Protein AF-A0A330LXQ1-F1 (afdb_monomer_lite)

Radius of gyration: 10.51 Å; chains: 1; bounding box: 20×17×32 Å

pLDDT: mean 86.41, std 8.28, range [56.59, 92.69]

Sequence (45 aa):
MQGCNLSHSDLNGLDPRKVDLDGVKICAWQQEQLLEQLGLIILRD

Structure (mmCIF, N/CA/C/O backbone):
data_AF-A0A330LXQ1-F1
#
_entry.id   AF-A0A330LXQ1-F1
#
loop_
_atom_site.group_PDB
_atom_site.id
_atom_site.type_symbol
_atom_site.label_atom_id
_atom_site.label_alt_id
_atom_site.label_comp_id
_atom_site.label_asym_id
_atom_site.label_entity_id
_atom_site.label_seq_id
_atom_site.pdbx_PDB_ins_code
_atom_site.Cartn_x
_atom_site.Cartn_y
_atom_site.Cartn_z
_atom_site.occupancy
_atom_site.B_iso_or_equiv
_atom_site.auth_seq_id
_atom_site.auth_comp_id
_atom_site.auth_asym_id
_atom_site.auth_atom_id
_atom_site.pdbx_PDB_model_num
ATOM 1 N N . MET A 1 1 ? 1.580 4.903 -12.606 1.00 58.88 1 MET A N 1
ATOM 2 C CA . MET A 1 1 ? 2.938 4.306 -12.630 1.00 58.88 1 MET A CA 1
ATOM 3 C C . MET A 1 1 ? 2.782 2.798 -12.481 1.00 58.88 1 MET A C 1
ATOM 5 O O . MET A 1 1 ? 3.023 2.267 -11.408 1.00 58.88 1 MET A O 1
ATOM 9 N N . GLN A 1 2 ? 2.304 2.114 -13.521 1.00 56.59 2 GLN A N 1
ATOM 10 C CA . GLN A 1 2 ? 1.864 0.722 -13.378 1.00 56.59 2 GLN A CA 1
ATOM 11 C C . GLN A 1 2 ? 3.053 -0.226 -13.185 1.00 56.59 2 GLN A C 1
ATOM 13 O O . GLN A 1 2 ? 4.069 -0.099 -13.870 1.00 56.59 2 GLN A O 1
ATOM 18 N N . GLY A 1 3 ? 2.939 -1.149 -12.226 1.00 63.81 3 GLY A N 1
ATOM 19 C CA . GLY A 1 3 ? 3.950 -2.185 -11.973 1.00 63.81 3 GLY A CA 1
ATOM 20 C C . GLY A 1 3 ? 5.278 -1.699 -11.375 1.00 63.81 3 GLY A C 1
ATOM 21 O O . GLY A 1 3 ? 6.256 -2.449 -11.377 1.00 63.81 3 GLY A O 1
ATOM 22 N N . CYS A 1 4 ? 5.347 -0.459 -10.878 1.00 78.81 4 CYS A N 1
ATOM 23 C CA . CYS A 1 4 ? 6.574 0.092 -10.304 1.00 78.81 4 CYS A CA 1
ATOM 24 C C . CYS A 1 4 ? 6.749 -0.324 -8.835 1.00 78.81 4 CYS A C 1
ATOM 26 O O . CYS A 1 4 ? 5.782 -0.442 -8.081 1.00 78.81 4 CYS A O 1
ATOM 28 N N . ASN A 1 5 ? 7.994 -0.529 -8.409 1.00 85.31 5 ASN A N 1
ATOM 29 C CA . ASN A 1 5 ? 8.305 -0.784 -7.010 1.00 85.31 5 ASN A CA 1
ATOM 30 C C . ASN A 1 5 ? 8.640 0.537 -6.307 1.00 85.31 5 ASN A C 1
ATOM 32 O O . ASN A 1 5 ? 9.691 1.114 -6.570 1.00 85.31 5 ASN A O 1
ATOM 36 N N . LEU A 1 6 ? 7.754 0.992 -5.421 1.00 86.56 6 LEU A N 1
ATOM 37 C CA . LEU A 1 6 ? 7.957 2.174 -4.581 1.00 86.56 6 LEU A CA 1
ATOM 38 C C . LEU A 1 6 ? 8.341 1.802 -3.143 1.00 86.56 6 LEU A C 1
ATOM 40 O O . LEU A 1 6 ? 8.341 2.666 -2.266 1.00 86.56 6 LEU A O 1
ATOM 44 N N . SER A 1 7 ? 8.674 0.535 -2.872 1.00 88.19 7 SER A N 1
ATOM 45 C CA . SER A 1 7 ? 9.170 0.107 -1.564 1.00 88.19 7 SER A CA 1
ATO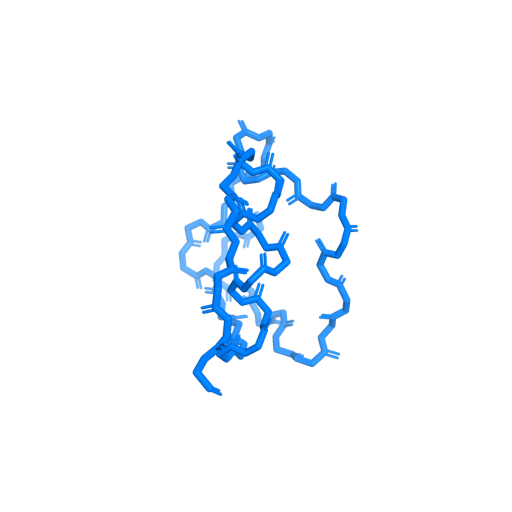M 46 C C . SER A 1 7 ? 10.315 1.000 -1.079 1.00 88.19 7 SER A C 1
ATOM 48 O O . SER A 1 7 ? 11.201 1.366 -1.849 1.00 88.19 7 SER A O 1
ATOM 50 N N . HIS A 1 8 ? 10.297 1.333 0.214 1.00 89.06 8 HIS A N 1
ATOM 51 C CA . HIS A 1 8 ? 11.287 2.195 0.881 1.00 89.06 8 HIS A CA 1
ATOM 52 C C . HIS A 1 8 ? 11.338 3.659 0.403 1.00 89.06 8 HIS A C 1
ATOM 54 O O . HIS A 1 8 ? 12.243 4.390 0.800 1.00 89.06 8 HIS A O 1
ATOM 60 N N . SER A 1 9 ? 10.375 4.102 -0.408 1.00 88.81 9 SER A N 1
ATOM 61 C CA . SER A 1 9 ? 10.221 5.512 -0.786 1.00 88.81 9 SER A CA 1
ATOM 62 C C . SER A 1 9 ? 9.233 6.225 0.137 1.00 88.81 9 SER A C 1
ATOM 64 O O . SER A 1 9 ? 8.307 5.605 0.657 1.00 88.81 9 SER A O 1
ATOM 66 N N . ASP A 1 10 ? 9.393 7.531 0.327 1.00 87.88 10 ASP A N 1
ATOM 67 C CA . ASP A 1 10 ? 8.377 8.320 1.024 1.00 87.88 10 ASP A CA 1
ATOM 68 C C . ASP A 1 10 ? 7.166 8.552 0.103 1.00 87.88 10 ASP A C 1
ATOM 70 O O . ASP A 1 10 ? 7.326 9.047 -1.015 1.00 87.88 10 ASP A O 1
ATOM 74 N N . LEU A 1 11 ? 5.969 8.164 0.556 1.00 88.25 11 LEU A N 1
ATOM 75 C CA . LEU A 1 11 ? 4.701 8.364 -0.154 1.00 88.25 11 LEU A CA 1
ATOM 76 C C . LEU A 1 11 ? 3.860 9.502 0.443 1.00 88.25 11 LEU A C 1
ATO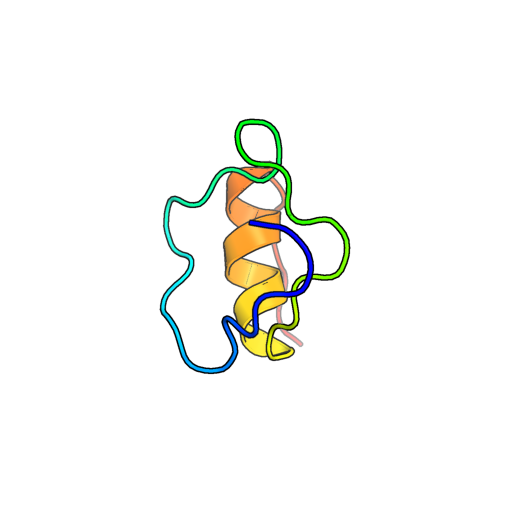M 78 O O . LEU A 1 11 ? 2.701 9.672 0.062 1.00 88.25 11 LEU A O 1
ATOM 82 N N . ASN A 1 12 ? 4.409 10.297 1.363 1.00 84.62 12 ASN A N 1
ATOM 83 C CA . ASN A 1 12 ? 3.715 11.460 1.910 1.00 84.62 12 ASN A CA 1
ATOM 84 C C . ASN A 1 12 ? 3.259 12.420 0.795 1.00 84.62 12 ASN A C 1
ATOM 86 O O . ASN A 1 12 ? 4.050 12.871 -0.033 1.00 84.62 12 ASN A O 1
ATOM 90 N N . GLY A 1 13 ? 1.962 12.742 0.776 1.00 85.38 13 GLY A N 1
ATOM 91 C CA . GLY A 1 13 ? 1.349 13.602 -0.244 1.00 85.38 13 GLY A CA 1
ATOM 92 C C . GLY A 1 13 ? 1.009 12.906 -1.570 1.00 85.38 13 GLY A C 1
ATOM 93 O O . GLY A 1 13 ? 0.457 13.549 -2.467 1.00 85.38 13 GLY A O 1
ATOM 94 N N . LEU A 1 14 ? 1.287 11.604 -1.707 1.00 87.69 14 LEU A N 1
ATOM 95 C CA . LEU A 1 14 ? 0.831 10.807 -2.844 1.00 87.69 14 LEU A CA 1
ATOM 96 C C . LEU A 1 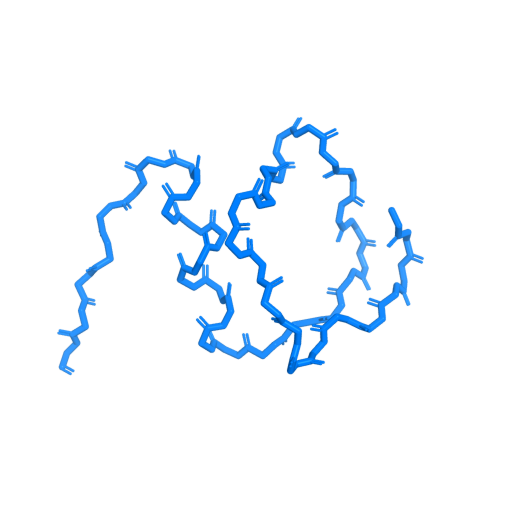14 ? -0.657 10.471 -2.674 1.00 87.69 14 LEU A C 1
ATOM 98 O O . LEU A 1 14 ? -1.022 9.595 -1.896 1.00 87.69 14 LEU A O 1
ATOM 102 N N . ASP A 1 15 ? -1.522 11.162 -3.417 1.00 89.44 15 ASP A N 1
ATOM 103 C CA . ASP A 1 15 ? -2.967 10.910 -3.389 1.00 89.44 15 ASP A CA 1
ATOM 104 C C . ASP A 1 15 ? -3.340 9.775 -4.369 1.00 89.44 15 ASP A C 1
ATOM 106 O O . ASP A 1 15 ? -3.311 9.994 -5.590 1.00 89.44 15 ASP A O 1
ATOM 110 N N . PRO A 1 16 ? -3.738 8.581 -3.880 1.00 86.56 16 PRO A N 1
ATOM 111 C CA . PRO A 1 16 ? -4.100 7.446 -4.732 1.00 86.56 16 PRO A CA 1
ATOM 112 C C . PRO A 1 16 ? -5.363 7.696 -5.574 1.00 86.56 16 PRO A C 1
ATOM 114 O O . PRO A 1 16 ? -5.645 6.938 -6.494 1.00 86.56 16 PRO A O 1
ATOM 117 N N . ARG A 1 17 ? -6.132 8.763 -5.307 1.00 89.94 17 ARG A N 1
ATOM 118 C CA . ARG A 1 17 ? -7.276 9.165 -6.149 1.00 89.94 17 ARG A CA 1
ATOM 119 C C . ARG A 1 17 ? -6.848 9.952 -7.385 1.00 89.94 17 ARG A C 1
ATOM 121 O O . ARG A 1 17 ? -7.630 10.097 -8.319 1.00 89.94 17 ARG A O 1
ATOM 128 N N . LYS A 1 18 ? -5.635 10.514 -7.369 1.00 90.44 18 LYS A N 1
ATOM 129 C CA . LYS A 1 18 ? -5.086 11.347 -8.451 1.00 90.44 18 LYS A CA 1
ATOM 130 C C . LYS A 1 18 ? -4.072 10.603 -9.311 1.00 90.44 18 LYS A C 1
ATOM 132 O O . LYS A 1 18 ? -3.794 11.041 -10.425 1.00 90.44 18 LYS A O 1
ATOM 137 N N . VAL A 1 19 ? -3.503 9.516 -8.797 1.00 87.19 19 VAL A N 1
ATOM 138 C CA . VAL A 1 19 ? -2.455 8.740 -9.461 1.00 87.19 19 VAL A CA 1
ATOM 139 C C . VAL A 1 19 ? -2.871 7.280 -9.515 1.00 87.19 19 VAL A C 1
ATOM 141 O O . VAL A 1 19 ? -3.233 6.699 -8.500 1.00 87.19 19 VAL A O 1
ATOM 144 N N . ASP A 1 20 ? -2.764 6.678 -10.697 1.00 87.50 20 ASP A N 1
ATOM 145 C CA . ASP A 1 20 ? -2.950 5.239 -10.862 1.00 87.50 20 ASP A CA 1
ATOM 146 C C . ASP A 1 20 ? -1.769 4.465 -10.242 1.00 87.50 20 ASP A C 1
ATOM 148 O O . ASP A 1 20 ? -0.617 4.574 -10.704 1.00 87.50 20 ASP A O 1
ATOM 152 N N . LEU A 1 21 ? -2.086 3.710 -9.187 1.00 86.75 21 LEU A N 1
ATOM 153 C CA . LEU A 1 21 ? -1.180 2.851 -8.422 1.00 86.75 21 LEU A CA 1
ATOM 154 C C . LEU A 1 21 ? -1.423 1.356 -8.683 1.00 86.75 21 LEU A C 1
ATOM 156 O O . LEU A 1 21 ? -0.947 0.522 -7.911 1.00 86.75 21 LEU A O 1
ATOM 160 N N . ASP A 1 22 ? -2.136 0.994 -9.753 1.00 89.62 22 ASP A N 1
ATOM 161 C CA . ASP A 1 22 ? -2.367 -0.411 -10.078 1.00 89.62 22 ASP A CA 1
ATOM 162 C C . ASP A 1 22 ? -1.044 -1.179 -10.276 1.00 89.62 22 ASP A C 1
ATOM 164 O O . ASP A 1 22 ? -0.109 -0.743 -10.963 1.00 89.62 22 ASP A O 1
ATOM 168 N N . GLY A 1 23 ? -0.934 -2.320 -9.594 1.00 88.50 23 GLY A N 1
ATOM 169 C CA . GLY A 1 23 ? 0.267 -3.159 -9.575 1.00 88.50 23 GLY A CA 1
ATOM 170 C C . GLY A 1 23 ? 1.504 -2.561 -8.882 1.00 88.50 23 GLY A C 1
ATOM 171 O O . GLY A 1 23 ? 2.579 -3.161 -8.969 1.00 88.50 23 GLY A O 1
ATOM 172 N N . VAL A 1 24 ? 1.400 -1.409 -8.208 1.00 90.94 24 VAL A N 1
ATOM 173 C CA . VAL A 1 24 ? 2.526 -0.805 -7.474 1.00 90.94 24 VAL A CA 1
ATOM 174 C C . VAL A 1 24 ? 2.839 -1.595 -6.204 1.00 90.94 24 VAL A C 1
ATOM 176 O O . VAL A 1 24 ? 1.945 -1.990 -5.456 1.00 90.94 24 VAL A O 1
ATOM 179 N N . LYS A 1 25 ? 4.131 -1.805 -5.931 1.00 92.31 25 LYS A N 1
ATOM 180 C CA . LYS A 1 25 ? 4.602 -2.462 -4.702 1.00 92.31 25 LYS A CA 1
ATOM 181 C C . LYS A 1 25 ? 5.033 -1.432 -3.663 1.00 92.31 25 LYS A C 1
ATOM 183 O O . LYS A 1 25 ? 5.780 -0.510 -3.987 1.00 92.31 25 LYS A O 1
ATOM 188 N N . ILE A 1 26 ? 4.586 -1.627 -2.424 1.00 92.38 26 ILE A N 1
ATOM 189 C CA . ILE A 1 26 ? 4.909 -0.801 -1.254 1.00 92.38 26 ILE A CA 1
ATOM 190 C C . ILE A 1 26 ? 5.187 -1.696 -0.038 1.00 92.38 26 ILE A C 1
ATOM 192 O O . ILE A 1 26 ? 4.812 -2.868 -0.011 1.00 92.38 26 ILE A O 1
ATOM 196 N N . CYS A 1 27 ? 5.852 -1.154 0.976 1.00 92.69 27 CYS A N 1
ATOM 197 C CA . CYS A 1 27 ? 6.033 -1.783 2.282 1.00 92.69 27 CYS A CA 1
ATOM 198 C C . CYS A 1 27 ? 4.818 -1.535 3.193 1.00 92.69 27 CYS A C 1
ATOM 200 O O . CYS A 1 27 ? 4.093 -0.561 3.015 1.00 92.69 27 CYS A O 1
ATOM 202 N N . ALA A 1 28 ? 4.644 -2.367 4.226 1.00 90.81 28 ALA A N 1
ATOM 203 C CA . ALA A 1 28 ? 3.504 -2.277 5.149 1.00 90.81 28 ALA A CA 1
ATOM 204 C C . ALA A 1 28 ? 3.354 -0.892 5.804 1.00 90.81 28 ALA A C 1
ATOM 206 O O . ALA A 1 28 ? 2.260 -0.348 5.851 1.00 90.81 28 ALA A O 1
ATOM 207 N N . TRP A 1 29 ? 4.456 -0.274 6.234 1.00 90.31 29 TRP A N 1
ATOM 208 C CA . TRP A 1 29 ? 4.417 1.054 6.856 1.00 90.31 29 TRP A CA 1
ATOM 209 C C . TRP A 1 29 ? 3.993 2.169 5.881 1.00 90.31 29 TRP A C 1
ATOM 211 O O . TRP A 1 29 ? 3.428 3.172 6.305 1.00 90.31 29 TRP A O 1
ATOM 221 N N . GLN A 1 30 ? 4.223 1.995 4.572 1.00 92.50 30 GLN A N 1
ATOM 222 C CA . GLN A 1 30 ? 3.817 2.963 3.543 1.00 92.50 30 GLN A CA 1
ATOM 223 C C . GLN A 1 30 ? 2.300 2.941 3.304 1.00 92.50 30 GLN A C 1
ATOM 225 O O . GLN A 1 30 ? 1.749 3.888 2.747 1.00 92.50 30 GLN A O 1
ATOM 230 N N . GLN A 1 31 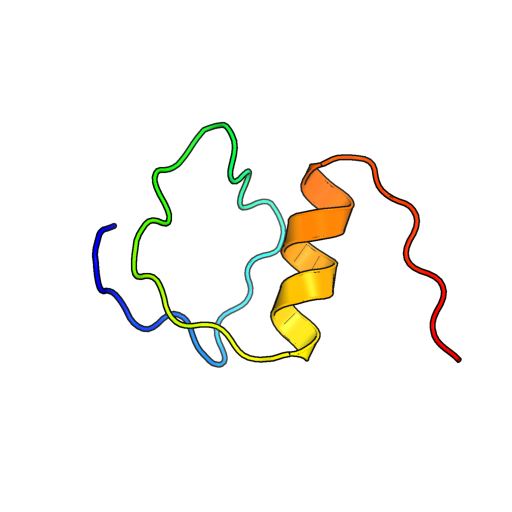? 1.609 1.880 3.736 1.00 91.19 31 GLN A N 1
ATOM 231 C CA . GLN A 1 31 ? 0.153 1.802 3.667 1.00 91.19 31 GLN A CA 1
ATOM 232 C C . GLN A 1 31 ? -0.491 2.919 4.490 1.00 91.19 31 GLN A C 1
ATOM 234 O O . GLN A 1 31 ? -1.442 3.545 4.033 1.00 91.19 31 GLN A O 1
ATOM 239 N N . GLU A 1 32 ? 0.054 3.208 5.671 1.00 92.25 32 GLU A N 1
ATOM 240 C CA . GLU A 1 32 ? -0.459 4.261 6.545 1.00 92.25 32 GLU A CA 1
ATOM 241 C C . GLU A 1 32 ? -0.387 5.632 5.863 1.00 92.25 32 GLU A C 1
ATOM 243 O O . GLU A 1 32 ? -1.384 6.349 5.838 1.00 92.25 32 GLU A O 1
ATOM 248 N N . GLN A 1 33 ? 0.731 5.934 5.193 1.00 91.25 33 GLN A N 1
ATOM 249 C CA . GLN A 1 33 ? 0.914 7.190 4.458 1.00 91.25 33 GLN A CA 1
ATOM 250 C C . GLN A 1 33 ? -0.156 7.392 3.378 1.00 91.25 33 GLN A C 1
ATOM 252 O O . GLN A 1 33 ? -0.658 8.499 3.209 1.00 91.25 33 GLN A O 1
ATOM 257 N N . LEU A 1 34 ? -0.531 6.328 2.657 1.00 91.50 34 LEU A N 1
ATOM 258 C CA . LEU A 1 34 ? -1.572 6.393 1.625 1.00 91.50 34 LEU A CA 1
ATOM 259 C C . LEU A 1 34 ? -2.977 6.522 2.223 1.00 91.50 34 LEU A C 1
ATOM 261 O O . LEU A 1 34 ? -3.805 7.269 1.701 1.00 91.50 34 LEU A O 1
ATOM 265 N N . LEU A 1 35 ? -3.260 5.796 3.307 1.00 91.62 35 LEU A N 1
ATOM 266 C CA . LEU A 1 35 ? -4.568 5.818 3.961 1.00 91.62 35 LEU A CA 1
ATOM 267 C C . LEU A 1 35 ? -4.850 7.175 4.622 1.00 91.62 35 LEU A C 1
ATOM 269 O O . LEU A 1 35 ? -5.979 7.662 4.553 1.00 91.62 35 LEU A O 1
ATOM 273 N N . GLU A 1 36 ? -3.832 7.831 5.176 1.00 91.44 36 GLU A N 1
ATOM 274 C CA . GLU A 1 36 ? -3.951 9.198 5.690 1.00 91.44 36 GLU A CA 1
ATOM 275 C C . GLU A 1 36 ? -4.373 10.190 4.593 1.00 91.44 36 GLU A C 1
ATOM 277 O O . GLU A 1 36 ? -5.233 11.0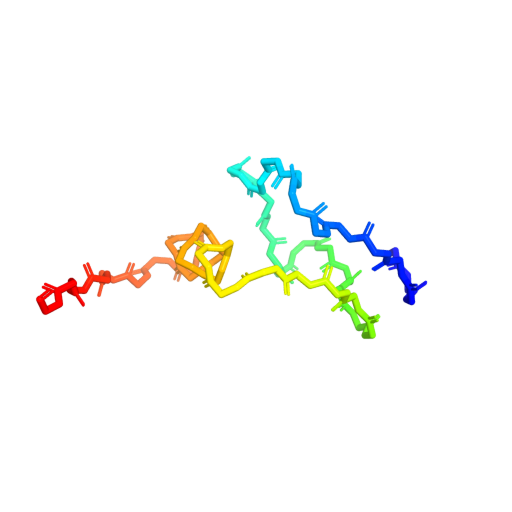40 4.831 1.00 91.44 36 GLU A O 1
ATOM 282 N N . GLN A 1 37 ? -3.866 10.051 3.357 1.00 90.06 37 GLN A N 1
ATOM 283 C CA . GLN A 1 37 ? -4.278 10.909 2.227 1.00 90.06 37 GLN A CA 1
ATOM 284 C C . GLN A 1 37 ? -5.748 10.710 1.823 1.00 90.06 37 GLN A C 1
ATOM 286 O O . GLN A 1 37 ? -6.361 11.594 1.215 1.00 90.06 37 GLN A O 1
ATOM 291 N N . LEU A 1 38 ? -6.336 9.565 2.178 1.00 90.31 38 LEU A N 1
ATOM 292 C CA . LEU A 1 38 ? -7.763 9.294 2.004 1.00 90.31 38 LEU A CA 1
ATOM 293 C C . LEU A 1 38 ? -8.625 9.894 3.128 1.00 90.31 38 LEU A C 1
ATOM 295 O O . LEU A 1 38 ? -9.850 9.830 3.043 1.00 90.31 38 LEU A O 1
ATOM 299 N N . GLY A 1 39 ? -8.010 10.510 4.143 1.00 90.62 39 GLY A N 1
ATOM 300 C CA . GLY A 1 39 ? -8.690 11.088 5.303 1.00 90.62 39 GLY A CA 1
ATOM 301 C C . GLY A 1 39 ? -9.019 10.068 6.395 1.00 90.62 39 GLY A C 1
ATOM 302 O O . GLY A 1 39 ? -9.881 10.331 7.232 1.00 90.62 39 GLY A O 1
ATOM 303 N N . LEU A 1 40 ? -8.370 8.900 6.380 1.00 91.12 40 LEU A N 1
ATOM 304 C CA . LEU A 1 40 ? -8.533 7.874 7.407 1.00 91.12 40 LEU A CA 1
ATOM 305 C C . LEU A 1 40 ? -7.633 8.180 8.609 1.00 91.12 40 LEU A C 1
ATOM 307 O O . LEU A 1 40 ? -6.489 8.598 8.448 1.00 91.12 40 LEU A O 1
ATOM 311 N N . ILE A 1 41 ? -8.144 7.933 9.816 1.00 89.31 41 ILE A N 1
ATOM 312 C CA . ILE A 1 41 ? -7.356 7.998 11.051 1.00 89.31 41 ILE A CA 1
ATOM 313 C C . ILE A 1 41 ?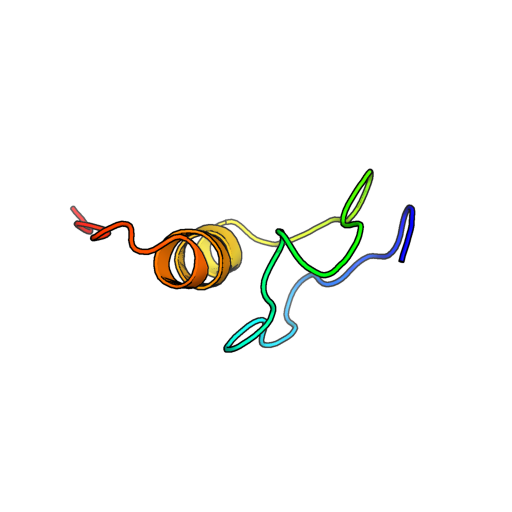 -6.813 6.597 11.324 1.00 89.31 41 ILE A C 1
ATOM 315 O O . ILE A 1 41 ? -7.586 5.669 11.566 1.00 89.31 41 ILE A O 1
ATOM 319 N N . ILE A 1 42 ? -5.491 6.448 11.275 1.00 87.31 42 ILE A N 1
ATOM 320 C CA . ILE A 1 42 ? -4.807 5.189 11.569 1.00 87.31 42 ILE A CA 1
ATOM 321 C C . ILE A 1 42 ? -4.522 5.125 13.068 1.00 87.31 42 ILE A C 1
ATOM 323 O O . ILE A 1 42 ? -3.859 5.999 13.625 1.00 87.31 42 ILE A O 1
ATOM 327 N N . LEU A 1 43 ? -5.018 4.077 13.722 1.00 86.25 43 LEU A N 1
ATOM 328 C CA . LEU A 1 43 ? -4.643 3.738 15.090 1.00 86.25 43 LEU A CA 1
ATOM 329 C C . LEU A 1 43 ? -3.584 2.642 15.010 1.00 86.25 43 LEU A C 1
ATOM 331 O O . LEU A 1 43 ? -3.815 1.609 14.383 1.00 86.25 43 LEU A O 1
ATOM 335 N N . ARG A 1 44 ? -2.415 2.893 15.599 1.00 74.88 44 ARG A N 1
ATOM 336 C CA . ARG A 1 44 ? -1.394 1.862 15.793 1.00 74.88 44 ARG A CA 1
ATOM 337 C C . ARG A 1 44 ? -1.671 1.171 17.128 1.00 74.88 44 ARG A C 1
ATOM 339 O O . ARG A 1 44 ? -1.926 1.870 18.109 1.00 74.88 44 ARG A O 1
ATOM 346 N N . ASP A 1 45 ? -1.636 -0.158 17.131 1.00 71.69 45 ASP A N 1
ATOM 347 C CA . ASP A 1 45 ? -1.625 -0.976 18.352 1.00 71.69 45 ASP A CA 1
ATOM 348 C C . ASP A 1 45 ? -0.285 -0.867 19.101 1.00 71.69 45 ASP A C 1
ATOM 350 O O . ASP A 1 45 ? 0.769 -0.723 18.429 1.00 71.69 45 ASP A O 1
#

Organism: NCBI:txid69539

Foldseek 3Di:
DELAECEPHACAPPACVVDPCHNYHYDPVNVVNHVVSVVDDDDDD

Secondary structure (DSSP, 8-state):
-TT-B-TTS--TT--TTTS--TT-B--HHHHHHHHHHTT--PPP-